Protein AF-0000000066982653 (afdb_homodimer)

Solvent-accessible surface area (backbone atoms only — not comparable to full-atom values): 9525 Å² total; per-residue (Å²): 107,73,65,71,74,50,52,71,68,54,53,50,52,52,51,52,50,49,50,54,61,54,65,74,36,52,72,70,52,46,35,54,48,44,49,64,48,48,73,67,56,51,48,49,51,49,50,50,36,17,36,51,20,24,44,53,41,49,51,51,52,52,50,52,49,48,49,57,62,65,62,48,69,87,59,81,74,60,69,78,75,75,82,121,106,74,64,71,74,52,53,71,68,54,52,50,52,51,50,52,50,50,50,54,62,53,64,74,35,51,72,70,52,47,35,54,47,45,48,66,47,48,72,68,57,50,48,50,52,49,50,50,37,18,36,52,20,23,44,53,41,48,51,51,52,52,50,51,49,46,50,57,62,65,62,46,68,88,63,77,76,60,69,78,74,74,83,120

InterPro domains:
  IPR008479 Protein of unknown function DUF760 [PF05542] (2-69)

Sequence (168 aa):
ELASSAGEDVVFAMNAFIKRLLAVSDPAQMKTTVSETSANQLANLMFWLMIVGYSMRNIEVRFDMERVLGAAPKIGELPPGENIELASSAGEDVVFAMNAFIKRLLAVSDPAQMKTTVSETSANQLANLMFWLMIVGYSMRNIEVRFDMERVLGAAPKIGELPPGENI

Foldseek 3Di:
DVCVVDDPVLVVVLVVVVCVVVVVADPVRVVVCVVPQDPVNVVVVVVVSVVVSVVSVVVVVVVVVCCVVVPPPPPPVPPPPPPD/DVCVVDDPVLVVVLVVVVCVVVVVADPVRVVVCVVVQDPVNVVVVVVVSVVVSVVSVVVVVVVVVCCVVVPPPPPPVPPPPPPD

Radius of gyration: 23.56 Å; Cα contacts (8 Å, |Δi|>4): 99; chains: 2; bounding box: 33×84×58 Å

pLDDT: mean 79.09, std 17.76, range [32.03, 97.5]

Secondary structure (DSSP, 8-state):
-GGGGS-HHHHHHHHHHHHHHHHSS-HHHHHHHHHH--HHHHHHHHHHHHHHHHHHHHHHHHHHHHHHHHHS------------/-GGGGS-HHHHHHHHHHHHHHHHSS-HHHHHHHHHH--HHHHHHHHHHHHHHHHHHHHHHHHHHHHHHHHSS------------

Organism: Oryza sativa subsp. japonica (NCBI:txid39947)

Structure (mmCIF, N/CA/C/O backbone):
data_AF-0000000066982653-model_v1
#
loop_
_entity.id
_entity.type
_entity.pdbx_description
1 polymer 'Os02g0833400 protein'
#
loop_
_atom_site.group_PDB
_atom_site.id
_atom_site.type_symbol
_atom_site.label_atom_id
_atom_site.label_alt_id
_atom_site.label_comp_id
_atom_site.label_asym_id
_atom_site.label_entity_id
_atom_site.label_seq_id
_atom_site.pdbx_PDB_ins_code
_atom_site.Cartn_x
_atom_site.Cartn_y
_atom_site.Cartn_z
_atom_site.occupancy
_atom_site.B_iso_or_equiv
_atom_site.auth_seq_id
_atom_site.auth_comp_id
_atom_site.auth_asym_id
_atom_site.auth_atom_id
_atom_site.pdbx_PDB_model_num
ATOM 1 N N . GLU A 1 1 ? -14.711 1.261 4.012 1 57.84 1 GLU A N 1
ATOM 2 C CA . GLU A 1 1 ? -13.852 0.409 3.193 1 57.84 1 GLU A CA 1
ATOM 3 C C . GLU A 1 1 ? -12.469 1.03 3.006 1 57.84 1 GLU A C 1
ATOM 5 O O . GLU A 1 1 ? -12.328 2.256 3.021 1 57.84 1 GLU A O 1
ATOM 10 N N . LEU A 1 2 ? -11.477 0.108 3.188 1 65.56 2 LEU A N 1
ATOM 11 C CA . LEU A 1 2 ? -10.109 0.608 3.176 1 65.56 2 LEU A CA 1
ATOM 12 C C . LEU A 1 2 ? -9.867 1.496 1.959 1 65.56 2 LEU A C 1
ATOM 14 O O . LEU A 1 2 ? -9.203 2.531 2.064 1 65.56 2 LEU A O 1
ATOM 18 N N . ALA A 1 3 ? -10.57 1.206 0.836 1 75.69 3 ALA A N 1
ATOM 19 C CA . ALA A 1 3 ? -10.383 1.934 -0.416 1 75.69 3 ALA A CA 1
ATOM 20 C C . ALA A 1 3 ? -11.094 3.283 -0.381 1 75.69 3 ALA A C 1
ATOM 22 O O . ALA A 1 3 ? -10.766 4.184 -1.158 1 75.69 3 ALA A O 1
ATOM 23 N N . SER A 1 4 ? -11.977 3.371 0.578 1 79.25 4 SER A N 1
ATOM 24 C CA . SER A 1 4 ? -12.75 4.605 0.637 1 79.25 4 SER A CA 1
ATOM 25 C C . SER A 1 4 ? -11.906 5.77 1.139 1 79.25 4 SER A C 1
ATOM 27 O O . SER A 1 4 ? -12.25 6.934 0.937 1 79.25 4 SER A O 1
ATOM 29 N N . SER A 1 5 ? -10.75 5.406 1.653 1 79.75 5 SER A N 1
ATOM 30 C CA . SER A 1 5 ? -9.914 6.465 2.219 1 79.75 5 SER A CA 1
ATOM 31 C C . SER A 1 5 ? -8.984 7.062 1.166 1 79.75 5 SER A C 1
ATOM 33 O O . SER A 1 5 ? -8.445 8.148 1.357 1 79.75 5 SER A O 1
ATOM 35 N N . ALA A 1 6 ? -8.914 6.383 0.039 1 88.94 6 ALA A N 1
ATOM 36 C CA . ALA A 1 6 ? -8.039 6.867 -1.026 1 88.94 6 ALA A CA 1
ATOM 37 C C . ALA A 1 6 ? -8.82 7.699 -2.039 1 88.94 6 ALA A C 1
ATOM 39 O O . ALA A 1 6 ? -9.906 7.312 -2.465 1 88.94 6 ALA A O 1
ATOM 40 N N . GLY A 1 7 ? -8.352 8.898 -2.297 1 89.38 7 GLY A N 1
ATOM 41 C CA . GLY A 1 7 ? -8.992 9.742 -3.293 1 89.38 7 GLY A CA 1
ATOM 42 C C . GLY A 1 7 ? -8.992 9.141 -4.684 1 89.38 7 GLY A C 1
ATOM 43 O O . GLY A 1 7 ? -8.273 8.172 -4.941 1 89.38 7 GLY A O 1
ATOM 44 N N . GLU A 1 8 ? -9.758 9.711 -5.59 1 91.25 8 GLU A N 1
ATOM 45 C CA . GLU A 1 8 ? -9.906 9.211 -6.953 1 91.25 8 GLU A CA 1
ATOM 46 C C . GLU A 1 8 ? -8.578 9.211 -7.695 1 91.25 8 GLU A C 1
ATOM 48 O O . GLU A 1 8 ? -8.281 8.273 -8.445 1 91.25 8 GLU A O 1
ATOM 53 N N . ASP A 1 9 ? -7.82 10.18 -7.484 1 93.19 9 ASP A N 1
ATOM 54 C CA . ASP A 1 9 ? -6.535 10.281 -8.164 1 93.19 9 ASP A CA 1
ATOM 55 C C . ASP A 1 9 ? -5.586 9.172 -7.719 1 93.19 9 ASP A C 1
ATOM 57 O O . ASP A 1 9 ? -4.863 8.602 -8.539 1 93.19 9 ASP A O 1
ATOM 61 N N . VAL A 1 10 ? -5.594 8.898 -6.461 1 95.5 10 VAL A N 1
ATOM 62 C CA . VAL A 1 10 ? -4.711 7.875 -5.914 1 95.5 10 VAL A CA 1
ATOM 63 C C . VAL A 1 10 ? -5.137 6.5 -6.422 1 95.5 10 VAL A C 1
ATOM 65 O O . VAL A 1 10 ? -4.297 5.691 -6.824 1 95.5 10 VAL A O 1
ATOM 68 N N . VAL A 1 11 ? -6.453 6.203 -6.477 1 95.62 11 VAL A N 1
ATOM 69 C CA . VAL A 1 11 ? -6.984 4.938 -6.973 1 95.62 11 VAL A CA 1
ATOM 70 C C . VAL A 1 11 ? -6.594 4.754 -8.438 1 95.62 11 VAL A C 1
ATOM 72 O O . VAL A 1 11 ? -6.191 3.662 -8.852 1 95.62 11 VAL A O 1
ATOM 75 N N . PHE A 1 12 ? -6.688 5.73 -9.203 1 95.38 12 PHE A N 1
ATOM 76 C CA . PHE A 1 12 ? -6.273 5.695 -10.602 1 95.38 12 PHE A CA 1
ATOM 77 C C . PHE A 1 12 ? -4.789 5.359 -10.719 1 95.38 12 PHE A C 1
ATOM 79 O O . PHE A 1 12 ? -4.398 4.531 -11.539 1 95.38 12 PHE A O 1
ATOM 86 N N . ALA A 1 13 ? -3.975 6.082 -9.914 1 96.44 13 ALA A N 1
ATOM 87 C CA . ALA A 1 13 ? -2.531 5.859 -9.938 1 96.44 13 ALA A CA 1
ATOM 88 C C . ALA A 1 13 ? -2.195 4.418 -9.562 1 96.44 13 ALA A C 1
ATOM 90 O O . ALA 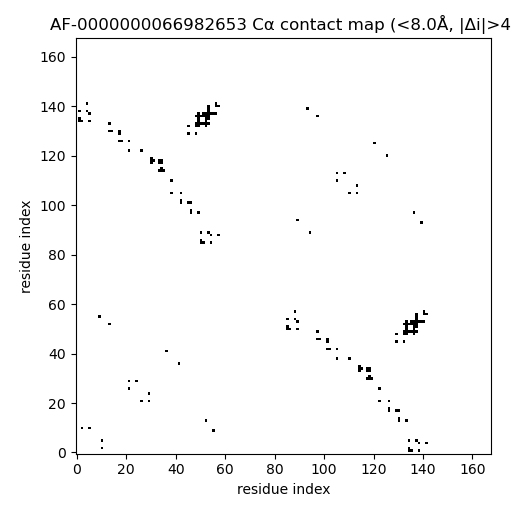A 1 13 ? -1.312 3.805 -10.172 1 96.44 13 ALA A O 1
ATOM 91 N N . MET A 1 14 ? -2.906 3.889 -8.578 1 97.44 14 MET A N 1
ATOM 92 C CA . MET A 1 14 ? -2.686 2.506 -8.164 1 97.44 14 MET A CA 1
ATOM 93 C C . MET A 1 14 ? -3.039 1.538 -9.289 1 97.44 14 MET A C 1
ATOM 95 O O . MET A 1 14 ? -2.271 0.624 -9.594 1 97.44 14 MET A O 1
ATOM 99 N N . ASN A 1 15 ? -4.137 1.796 -9.945 1 96.38 15 ASN A N 1
ATOM 100 C CA . ASN A 1 15 ? -4.574 0.936 -11.039 1 96.38 15 ASN A CA 1
ATOM 101 C C . ASN A 1 15 ? -3.637 1.03 -12.234 1 96.38 15 ASN A C 1
ATOM 103 O O . ASN A 1 15 ? -3.342 0.021 -12.883 1 96.38 15 ASN A O 1
ATOM 107 N N . ALA A 1 16 ? -3.203 2.191 -12.547 1 96.5 16 ALA A N 1
ATOM 108 C CA . ALA A 1 16 ? -2.246 2.377 -13.633 1 96.5 16 ALA A CA 1
ATOM 109 C C . ALA A 1 16 ? -0.94 1.642 -13.344 1 96.5 16 ALA A C 1
ATOM 111 O O . ALA A 1 16 ? -0.367 1.01 -14.234 1 96.5 16 ALA A O 1
ATOM 112 N N . PHE A 1 17 ? -0.489 1.721 -12.141 1 95.06 17 PHE A N 1
ATOM 113 C CA . PHE A 1 17 ? 0.725 1.025 -11.734 1 95.06 17 PHE A CA 1
ATOM 114 C C . PHE A 1 17 ? 0.565 -0.482 -11.891 1 95.06 17 PHE A C 1
ATOM 116 O O . PHE A 1 17 ? 1.444 -1.149 -12.438 1 95.06 17 PHE A O 1
ATOM 123 N N . ILE A 1 18 ? -0.517 -1.059 -11.406 1 94.44 18 ILE A N 1
ATOM 124 C CA . ILE A 1 18 ? -0.792 -2.49 -11.461 1 94.44 18 ILE A CA 1
ATOM 125 C C . ILE A 1 18 ? -0.851 -2.947 -12.922 1 94.44 18 ILE A C 1
ATOM 127 O O . ILE A 1 18 ? -0.286 -3.984 -13.273 1 94.44 18 ILE A O 1
ATOM 131 N N . LYS A 1 19 ? -1.514 -2.158 -13.734 1 92.81 19 LYS A N 1
ATOM 132 C CA . LYS A 1 19 ? -1.618 -2.473 -15.156 1 92.81 19 LYS A CA 1
ATOM 133 C C . LYS A 1 19 ? -0.24 -2.533 -15.812 1 92.81 19 LYS A C 1
ATOM 135 O O . LYS A 1 19 ? 0.038 -3.436 -16.609 1 92.81 19 LYS A O 1
ATOM 140 N N . ARG A 1 20 ? 0.586 -1.568 -15.523 1 92.25 20 ARG A N 1
ATOM 141 C CA . ARG A 1 20 ? 1.94 -1.542 -16.062 1 92.25 20 ARG A CA 1
ATOM 142 C C . ARG A 1 20 ? 2.744 -2.748 -15.586 1 92.25 20 ARG A C 1
ATOM 144 O O . ARG A 1 20 ? 3.477 -3.359 -16.375 1 92.25 20 ARG A O 1
ATOM 151 N N . LEU A 1 21 ? 2.656 -3.076 -14.281 1 88.88 21 LEU A N 1
ATOM 152 C CA . LEU A 1 21 ? 3.377 -4.215 -13.727 1 88.88 21 LEU A CA 1
ATOM 153 C C . LEU A 1 21 ? 2.951 -5.512 -14.398 1 88.88 21 LEU A C 1
ATOM 155 O O . LEU A 1 21 ? 3.793 -6.359 -14.711 1 88.88 21 LEU A O 1
ATOM 159 N N . LEU A 1 22 ? 1.679 -5.73 -14.688 1 86.88 22 LEU A N 1
ATOM 160 C CA . LEU A 1 22 ? 1.147 -6.965 -15.258 1 86.88 22 LEU A CA 1
ATOM 161 C C . LEU A 1 22 ? 1.362 -7.008 -16.766 1 86.88 22 LEU A C 1
ATOM 163 O O . LEU A 1 22 ? 1.419 -8.086 -17.359 1 86.88 22 LEU A O 1
ATOM 167 N N . ALA A 1 23 ? 1.383 -5.863 -17.422 1 84.44 23 ALA A N 1
ATOM 168 C CA . ALA A 1 23 ? 1.597 -5.777 -18.859 1 84.44 23 ALA A CA 1
ATOM 169 C C . ALA A 1 23 ? 3.004 -6.238 -19.234 1 84.44 23 ALA A C 1
ATOM 171 O O . ALA A 1 23 ? 3.219 -6.773 -20.328 1 84.44 23 ALA A O 1
ATOM 172 N N . VAL A 1 24 ? 3.943 -6 -18.453 1 81.25 24 VAL A N 1
ATOM 173 C CA . VAL A 1 24 ? 5.324 -6.359 -18.75 1 81.25 24 VAL A CA 1
ATOM 174 C C . VAL A 1 24 ? 5.504 -7.867 -18.625 1 81.25 24 VAL A C 1
ATOM 176 O O . VAL A 1 24 ? 6.41 -8.445 -19.234 1 81.25 24 VAL A O 1
ATOM 179 N N . SER A 1 25 ? 4.547 -8.406 -18.016 1 73.69 25 SER A N 1
ATOM 180 C CA . SER A 1 25 ? 4.715 -9.844 -17.812 1 73.69 25 SER A CA 1
ATOM 181 C C . SER A 1 25 ? 3.912 -10.641 -18.844 1 73.69 25 SER A C 1
ATOM 183 O O . SER A 1 25 ? 2.814 -10.234 -19.219 1 73.69 25 SER A O 1
ATOM 185 N N . ASP A 1 26 ? 4.512 -11.383 -19.719 1 69.56 26 ASP A N 1
ATOM 186 C CA . ASP A 1 26 ? 3.748 -12.336 -20.516 1 69.56 26 ASP A CA 1
ATOM 187 C C . ASP A 1 26 ? 2.848 -13.195 -19.625 1 69.56 26 ASP A C 1
ATOM 189 O O . ASP A 1 26 ? 3.289 -13.711 -18.594 1 69.56 26 ASP A O 1
ATOM 193 N N . PRO A 1 27 ? 1.422 -13.086 -19.875 1 65.25 27 PRO A N 1
ATOM 194 C CA . PRO A 1 27 ? 0.516 -13.883 -19.031 1 65.25 27 PRO A CA 1
ATOM 195 C C . PRO A 1 27 ? 1.062 -15.273 -18.734 1 65.25 27 PRO A C 1
ATOM 197 O O . PRO A 1 27 ? 0.895 -15.781 -17.625 1 65.25 27 PRO A O 1
ATOM 200 N N . ALA A 1 28 ? 1.626 -15.906 -19.75 1 67.38 28 ALA A N 1
ATOM 201 C CA . ALA A 1 28 ? 2.182 -17.25 -19.562 1 67.38 28 ALA A CA 1
ATOM 202 C C . ALA A 1 28 ? 3.357 -17.219 -18.594 1 67.38 28 ALA A C 1
ATOM 204 O O . ALA A 1 28 ? 3.508 -18.125 -17.766 1 67.38 28 ALA A O 1
ATOM 205 N N . GLN A 1 29 ? 4.086 -16.219 -18.672 1 72.56 29 GLN A N 1
ATOM 206 C CA . GLN A 1 29 ? 5.262 -16.094 -17.812 1 72.56 29 GLN A CA 1
ATOM 207 C C . GLN A 1 29 ? 4.863 -15.766 -16.391 1 72.56 29 GLN A C 1
ATOM 209 O O . GLN A 1 29 ? 5.477 -16.25 -15.438 1 72.56 29 GLN A O 1
ATOM 214 N N . MET A 1 30 ? 3.807 -14.992 -16.281 1 73.06 30 MET A N 1
ATOM 215 C CA . MET A 1 30 ? 3.35 -14.609 -14.945 1 73.06 30 MET A CA 1
ATOM 216 C C . MET A 1 30 ? 2.838 -15.82 -14.18 1 73.06 30 MET A C 1
ATOM 218 O O . MET A 1 30 ? 3.139 -15.984 -12.992 1 73.06 30 MET A O 1
ATOM 222 N N . LYS A 1 31 ? 2.234 -16.672 -14.891 1 69.94 31 LYS A N 1
ATOM 223 C CA . LYS A 1 31 ? 1.706 -17.891 -14.281 1 69.94 31 LYS A CA 1
ATOM 224 C C . LYS A 1 31 ? 2.834 -18.828 -13.844 1 69.94 31 LYS A C 1
ATOM 226 O O . LYS A 1 31 ? 2.787 -19.391 -12.758 1 69.94 31 LYS A O 1
ATOM 231 N N . THR A 1 32 ? 3.775 -19.031 -14.711 1 74.31 32 THR A N 1
ATOM 232 C CA . THR A 1 32 ? 4.918 -19.875 -14.383 1 74.31 32 THR A CA 1
ATOM 233 C C . THR A 1 32 ? 5.719 -19.281 -13.227 1 74.31 32 THR A C 1
ATOM 235 O O . THR A 1 32 ? 6.133 -20 -12.312 1 74.31 32 THR A O 1
ATOM 238 N N . THR A 1 33 ? 5.859 -18.016 -13.242 1 72.81 33 THR A N 1
ATOM 239 C CA . THR A 1 33 ? 6.637 -17.328 -12.219 1 72.81 33 THR A CA 1
ATOM 240 C C . THR A 1 33 ? 5.941 -17.422 -10.867 1 72.81 33 THR A C 1
ATOM 242 O O . THR A 1 33 ? 6.578 -17.719 -9.852 1 72.81 33 THR A O 1
ATOM 245 N N . VAL A 1 34 ? 4.688 -17.281 -10.922 1 70.81 34 VAL A N 1
ATOM 246 C CA . VAL A 1 34 ? 3.938 -17.297 -9.664 1 70.81 34 VAL A CA 1
ATOM 247 C C . VAL A 1 34 ? 3.941 -18.703 -9.07 1 70.81 34 VAL A C 1
ATOM 249 O O . VAL A 1 34 ? 4.031 -18.859 -7.852 1 70.81 34 VAL A O 1
ATOM 252 N N . SER A 1 35 ? 3.881 -19.703 -9.969 1 74.12 35 SER A N 1
ATOM 253 C CA . SER A 1 35 ? 3.898 -21.078 -9.508 1 74.12 35 SER A CA 1
ATOM 254 C C . SER A 1 35 ? 5.258 -21.453 -8.922 1 74.12 35 SER A C 1
ATOM 256 O O . SER A 1 35 ? 5.355 -22.359 -8.086 1 74.12 35 SER A O 1
ATOM 258 N N . GLU A 1 36 ? 6.172 -20.766 -9.406 1 77.56 36 GLU A N 1
ATOM 259 C CA . GLU A 1 36 ? 7.527 -21.094 -8.969 1 77.56 36 GLU A CA 1
ATOM 260 C C . GLU A 1 36 ? 7.984 -20.172 -7.844 1 77.56 36 GLU A C 1
ATOM 262 O O . GLU A 1 36 ? 9.031 -20.391 -7.234 1 77.56 36 GLU A O 1
ATOM 267 N N . THR A 1 37 ? 7.184 -19.266 -7.582 1 80.06 37 THR A N 1
ATOM 268 C CA . THR A 1 37 ? 7.555 -18.266 -6.578 1 80.06 37 THR A CA 1
ATOM 269 C C . THR A 1 37 ? 7.441 -18.844 -5.172 1 80.06 37 THR A C 1
ATOM 271 O O . THR A 1 37 ? 6.422 -19.453 -4.824 1 80.06 37 THR A O 1
ATOM 274 N N . SER A 1 38 ? 8.523 -18.844 -4.477 1 82.56 38 SER A N 1
ATOM 275 C CA . SER A 1 38 ? 8.539 -19.328 -3.098 1 82.56 38 SER A CA 1
ATOM 276 C C . SER A 1 38 ? 7.773 -18.375 -2.174 1 82.56 38 SER A C 1
ATOM 278 O O . SER A 1 38 ? 7.422 -17.266 -2.564 1 82.56 38 SER A O 1
ATOM 280 N N . ALA A 1 39 ? 7.523 -18.844 -0.979 1 81.56 39 ALA A N 1
ATOM 281 C CA . ALA A 1 39 ? 6.816 -18.047 0.032 1 81.56 39 ALA A CA 1
ATOM 282 C C . ALA A 1 39 ? 7.566 -16.766 0.352 1 81.56 39 ALA A C 1
ATOM 284 O O . ALA A 1 39 ? 6.957 -15.703 0.514 1 81.56 39 ALA A O 1
ATOM 285 N N . ASN A 1 40 ? 8.867 -16.828 0.324 1 87.38 40 ASN A N 1
ATOM 286 C CA . ASN A 1 40 ? 9.688 -15.648 0.636 1 87.38 40 ASN A CA 1
ATOM 287 C C . ASN A 1 40 ? 9.617 -14.609 -0.475 1 87.38 40 ASN A C 1
ATOM 289 O O . ASN A 1 40 ? 9.602 -13.406 -0.204 1 87.38 40 ASN A O 1
ATOM 293 N N . GLN A 1 41 ? 9.578 -15.086 -1.65 1 86.62 41 GLN A N 1
ATOM 294 C CA . GLN A 1 41 ? 9.477 -14.188 -2.793 1 86.62 41 GLN A CA 1
ATOM 295 C C . GLN A 1 41 ? 8.102 -13.516 -2.84 1 86.62 41 GLN A C 1
ATOM 297 O O . GLN A 1 41 ? 8 -12.328 -3.156 1 86.62 41 GLN A O 1
ATOM 302 N N . LEU A 1 42 ? 7.117 -14.289 -2.506 1 86.44 42 LEU A N 1
ATOM 303 C CA . LEU A 1 42 ? 5.762 -13.75 -2.475 1 86.44 42 LEU A CA 1
ATOM 304 C C . LEU A 1 42 ? 5.617 -12.703 -1.376 1 86.44 42 LEU A C 1
ATOM 306 O O . LEU A 1 42 ? 5 -11.656 -1.588 1 86.44 42 LEU A O 1
ATOM 310 N N . ALA A 1 43 ? 6.227 -12.977 -0.289 1 90.38 43 ALA A N 1
ATOM 311 C CA . ALA A 1 43 ? 6.223 -12.031 0.821 1 90.38 43 ALA A CA 1
ATOM 312 C C . ALA A 1 43 ? 6.891 -10.719 0.421 1 90.38 43 ALA A C 1
ATOM 314 O O . ALA A 1 43 ? 6.391 -9.641 0.746 1 90.38 43 ALA A O 1
ATOM 315 N N . ASN A 1 44 ? 7.91 -10.789 -0.256 1 92.81 44 ASN A N 1
ATOM 316 C CA . ASN A 1 44 ? 8.641 -9.609 -0.705 1 92.81 44 ASN A CA 1
ATOM 317 C C . ASN A 1 44 ? 7.812 -8.773 -1.681 1 92.81 44 ASN A C 1
ATOM 319 O O . ASN A 1 44 ? 7.84 -7.547 -1.635 1 92.81 44 ASN A O 1
ATOM 323 N N . LEU A 1 45 ? 7.148 -9.469 -2.58 1 90 45 LEU A N 1
ATOM 324 C CA . LEU A 1 45 ? 6.285 -8.773 -3.533 1 90 45 LEU A CA 1
ATOM 325 C C . LEU A 1 45 ? 5.168 -8.023 -2.811 1 90 45 LEU A C 1
ATOM 327 O O . LEU A 1 45 ? 4.895 -6.863 -3.119 1 90 45 LEU A O 1
ATOM 331 N N . MET A 1 46 ? 4.59 -8.727 -1.893 1 93.81 46 MET A N 1
ATOM 332 C CA . MET A 1 46 ? 3.508 -8.117 -1.124 1 93.81 46 MET A CA 1
ATOM 333 C C . MET A 1 46 ? 4.008 -6.906 -0.347 1 93.81 46 MET A C 1
ATOM 335 O O . MET A 1 46 ? 3.346 -5.867 -0.313 1 93.81 46 MET A O 1
ATOM 339 N N . PHE A 1 47 ? 5.18 -7.055 0.242 1 95.81 47 PHE A N 1
ATOM 340 C CA . PHE A 1 47 ? 5.789 -5.949 0.971 1 95.81 47 PHE A CA 1
ATOM 341 C C . PHE A 1 47 ? 5.992 -4.746 0.058 1 95.81 47 PHE A C 1
ATOM 343 O O . PHE A 1 47 ? 5.668 -3.615 0.43 1 95.81 47 PHE A O 1
ATOM 350 N N . TRP A 1 48 ? 6.465 -4.973 -1.117 1 94.5 48 TRP A N 1
ATOM 351 C CA . TRP A 1 48 ? 6.734 -3.914 -2.086 1 94.5 48 TRP A CA 1
ATOM 352 C C . TRP A 1 48 ? 5.449 -3.201 -2.488 1 94.5 48 TRP A C 1
ATOM 354 O O . TRP A 1 48 ? 5.422 -1.973 -2.598 1 94.5 48 TRP A O 1
ATOM 364 N N . LEU A 1 49 ? 4.445 -3.986 -2.713 1 96.38 49 LEU A N 1
ATOM 365 C CA . LEU A 1 49 ? 3.174 -3.387 -3.104 1 96.38 49 LEU A CA 1
ATOM 366 C C . LEU A 1 49 ? 2.621 -2.51 -1.985 1 96.38 49 LEU A C 1
ATOM 368 O O . LEU A 1 49 ? 2.137 -1.403 -2.24 1 96.38 49 LEU A O 1
ATOM 372 N N . MET A 1 50 ? 2.734 -3.025 -0.718 1 97.25 50 MET A N 1
ATOM 373 C CA . MET A 1 50 ? 2.285 -2.232 0.422 1 97.25 50 MET A CA 1
ATOM 374 C C . MET A 1 50 ? 3.104 -0.952 0.549 1 97.25 50 MET A C 1
ATOM 376 O O . MET A 1 50 ? 2.557 0.114 0.838 1 97.25 50 MET A O 1
ATOM 380 N N . ILE A 1 51 ? 4.367 -0.972 0.28 1 97.5 51 ILE A N 1
ATOM 381 C CA . ILE A 1 51 ? 5.258 0.181 0.379 1 97.5 51 ILE A CA 1
ATOM 382 C C . ILE A 1 51 ? 4.891 1.208 -0.69 1 97.5 51 ILE A C 1
ATOM 384 O O . ILE A 1 51 ? 4.941 2.414 -0.443 1 97.5 51 ILE A O 1
ATOM 388 N N . VAL A 1 52 ? 4.504 0.774 -1.835 1 96.75 52 VAL A N 1
ATOM 389 C CA . VAL A 1 52 ? 4.102 1.679 -2.906 1 96.75 52 VAL A CA 1
ATOM 390 C C . VAL A 1 52 ? 2.846 2.443 -2.49 1 96.75 52 VAL A C 1
ATOM 392 O O . VAL A 1 52 ? 2.773 3.664 -2.648 1 96.75 52 VAL A O 1
ATOM 395 N N . GLY A 1 53 ? 1.847 1.672 -1.934 1 97.25 53 GLY A N 1
ATOM 396 C CA . GLY A 1 53 ? 0.664 2.346 -1.42 1 97.25 53 GLY A CA 1
ATOM 397 C C . GLY A 1 53 ? 0.98 3.369 -0.346 1 97.25 53 GLY A C 1
ATOM 398 O O . GLY A 1 53 ? 0.485 4.496 -0.393 1 97.25 53 GLY A O 1
ATOM 399 N N . TYR A 1 54 ? 1.856 2.99 0.527 1 97 54 TYR A N 1
ATOM 400 C CA . TYR A 1 54 ? 2.303 3.863 1.606 1 97 54 TYR A CA 1
ATOM 401 C C . TYR A 1 54 ? 2.938 5.133 1.054 1 97 54 TYR A C 1
ATOM 403 O O . TYR A 1 54 ? 2.656 6.234 1.534 1 97 54 TYR A O 1
ATOM 411 N N . SER A 1 55 ? 3.742 5.012 0.065 1 95.56 55 SER A N 1
ATOM 412 C CA . SER A 1 55 ? 4.453 6.125 -0.551 1 95.56 55 SER A CA 1
ATOM 413 C C . SER A 1 55 ? 3.488 7.07 -1.263 1 95.56 55 SER A C 1
ATOM 415 O O . SER A 1 55 ? 3.73 8.281 -1.328 1 95.56 55 SER A O 1
ATOM 417 N N . MET A 1 56 ? 2.467 6.512 -1.828 1 95.25 56 MET A N 1
ATOM 418 C CA . MET A 1 56 ? 1.478 7.344 -2.508 1 95.25 56 MET A CA 1
ATOM 419 C C . MET A 1 56 ? 0.783 8.281 -1.522 1 95.25 56 MET A C 1
ATOM 421 O O . MET A 1 56 ? 0.561 9.453 -1.825 1 95.25 56 MET A O 1
ATOM 425 N N . ARG A 1 57 ? 0.488 7.699 -0.349 1 94.44 57 ARG A N 1
ATOM 426 C CA . ARG A 1 57 ? -0.1 8.555 0.68 1 94.44 57 ARG A CA 1
ATOM 427 C C . ARG A 1 57 ? 0.9 9.594 1.162 1 94.44 57 ARG A C 1
ATOM 429 O O . ARG A 1 57 ? 0.528 10.734 1.44 1 94.44 57 ARG A O 1
ATOM 436 N N . ASN A 1 58 ? 2.166 9.148 1.258 1 92.88 58 ASN A N 1
ATOM 437 C CA . ASN A 1 58 ? 3.234 10.055 1.669 1 92.88 58 ASN A CA 1
ATOM 438 C C . ASN A 1 58 ? 3.4 11.211 0.686 1 92.88 58 ASN A C 1
ATOM 440 O O . ASN A 1 58 ? 3.619 12.352 1.094 1 92.88 58 ASN A O 1
ATOM 444 N N . ILE A 1 59 ? 3.33 10.938 -0.563 1 92.88 59 ILE A N 1
ATOM 445 C CA . ILE A 1 59 ? 3.43 11.945 -1.606 1 92.88 59 ILE A CA 1
ATOM 446 C C . ILE A 1 59 ? 2.277 12.945 -1.471 1 92.88 59 ILE A C 1
ATOM 448 O O . ILE A 1 59 ? 2.479 14.156 -1.573 1 92.88 59 ILE A O 1
ATOM 452 N N . GLU A 1 60 ? 1.054 12.445 -1.187 1 91.62 60 GLU A N 1
ATOM 453 C CA . GLU A 1 60 ? -0.098 13.312 -0.973 1 91.62 60 GLU A CA 1
ATOM 454 C C . GLU A 1 60 ? 0.13 14.25 0.21 1 91.62 60 GLU A C 1
ATOM 456 O O . GLU A 1 60 ? -0.168 15.445 0.13 1 91.62 60 GLU A O 1
ATOM 461 N N . VAL A 1 61 ? 0.64 13.734 1.273 1 89.88 61 VAL A N 1
ATOM 462 C CA . VAL A 1 61 ? 0.897 14.492 2.492 1 89.88 61 VAL A CA 1
ATOM 463 C C . VAL A 1 61 ? 1.929 15.586 2.215 1 89.88 61 VAL A C 1
ATOM 465 O O . VAL A 1 61 ? 1.772 16.719 2.66 1 89.88 61 VAL A O 1
ATOM 468 N N . ARG A 1 62 ? 2.939 15.133 1.442 1 89.88 62 ARG A N 1
ATOM 469 C CA . ARG A 1 62 ? 3.98 16.094 1.103 1 89.88 62 ARG A CA 1
ATOM 470 C C . ARG A 1 62 ? 3.428 17.219 0.223 1 89.88 62 ARG A C 1
ATOM 472 O O . ARG A 1 62 ? 3.783 18.391 0.396 1 89.88 62 ARG A O 1
ATOM 479 N N . PHE A 1 63 ? 2.594 16.922 -0.679 1 87.44 63 PHE A N 1
ATOM 480 C CA . PHE A 1 63 ? 1.974 17.922 -1.543 1 87.44 63 PHE A CA 1
ATOM 481 C C . PHE A 1 63 ? 1.079 18.859 -0.736 1 87.44 63 PHE A C 1
ATOM 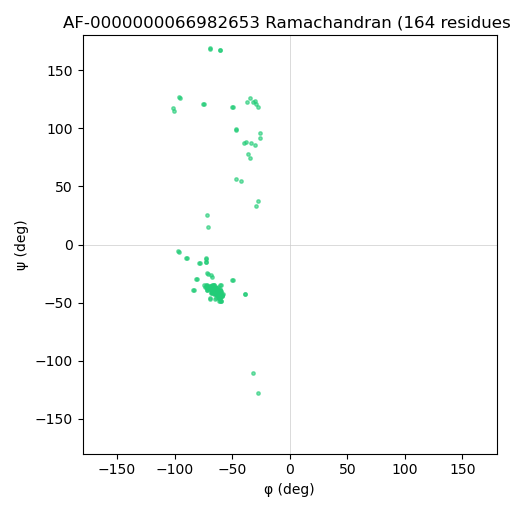483 O O . PHE A 1 63 ? 1.047 20.062 -0.987 1 87.44 63 PHE A O 1
ATOM 490 N N . ASP A 1 64 ? 0.324 18.328 0.179 1 85 64 ASP A N 1
ATOM 491 C CA . ASP A 1 64 ? -0.528 19.141 1.041 1 85 64 ASP A CA 1
ATOM 492 C C . ASP A 1 64 ? 0.304 20.109 1.883 1 85 64 ASP A C 1
ATOM 494 O O . ASP A 1 64 ? -0.069 21.266 2.057 1 85 64 ASP A O 1
ATOM 498 N N . MET A 1 65 ? 1.373 19.625 2.344 1 85.31 65 MET A N 1
ATOM 499 C CA . MET A 1 65 ? 2.266 20.469 3.127 1 85.31 65 MET A CA 1
ATOM 500 C C . MET A 1 65 ? 2.83 21.594 2.273 1 85.31 65 MET A C 1
ATOM 502 O O . MET A 1 65 ? 2.904 22.75 2.723 1 85.31 65 MET A O 1
ATOM 506 N N . GLU A 1 66 ? 3.123 21.328 1.072 1 83.56 66 GLU A N 1
ATOM 507 C CA . GLU A 1 66 ? 3.646 22.328 0.15 1 83.56 66 GLU A CA 1
ATOM 508 C C . GLU A 1 66 ? 2.588 23.375 -0.189 1 83.56 66 GLU A C 1
ATOM 510 O O . GLU A 1 66 ? 2.893 24.562 -0.287 1 83.56 66 GLU A O 1
ATOM 515 N N . ARG A 1 67 ? 1.454 22.984 -0.278 1 83.69 67 ARG A N 1
ATOM 516 C CA . ARG A 1 67 ? 0.356 23.906 -0.586 1 83.69 67 ARG A CA 1
ATOM 517 C C . ARG A 1 67 ? 0.053 24.812 0.598 1 83.69 67 ARG A C 1
ATOM 519 O O . ARG A 1 67 ? -0.181 26.016 0.423 1 83.69 67 ARG A O 1
ATOM 526 N N . VAL A 1 68 ? 0.092 24.312 1.802 1 78 68 VAL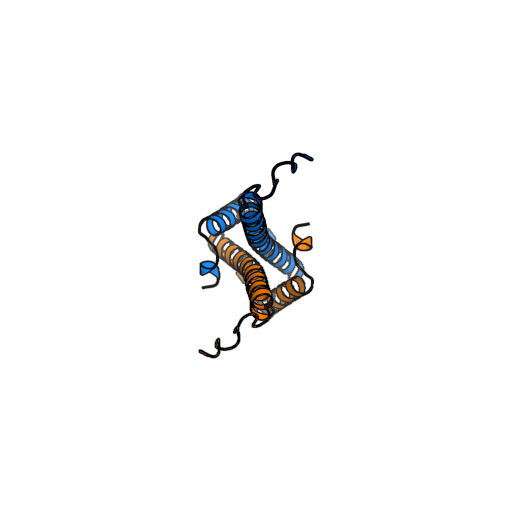 A N 1
ATOM 527 C CA . VAL A 1 68 ? -0.181 25.078 3.02 1 78 68 VAL A CA 1
ATOM 528 C C . VAL A 1 68 ? 0.979 26.031 3.309 1 78 68 VAL A C 1
ATOM 530 O O . VAL A 1 68 ? 0.764 27.188 3.654 1 78 68 VAL A O 1
ATOM 533 N N . LEU A 1 69 ? 2.084 25.547 3.029 1 77.62 69 LEU A N 1
ATOM 534 C CA . LEU A 1 69 ? 3.26 26.359 3.281 1 77.62 69 LEU A CA 1
ATOM 535 C C . LEU A 1 69 ? 3.508 27.328 2.127 1 77.62 69 LEU A C 1
ATOM 537 O O . LEU A 1 69 ? 4.039 28.422 2.326 1 77.62 69 LEU A O 1
ATOM 541 N N . GLY A 1 70 ? 3.301 26.906 0.995 1 67.75 70 GLY A N 1
ATOM 542 C CA . GLY A 1 70 ? 3.422 27.797 -0.145 1 67.75 70 GLY A CA 1
ATOM 543 C C . GLY A 1 70 ? 2.301 28.812 -0.229 1 67.75 70 GLY A C 1
ATOM 544 O O . GLY A 1 70 ? 2.498 29.922 -0.722 1 67.75 70 GLY A O 1
ATOM 545 N N . ALA A 1 71 ? 0.99 28.562 0.14 1 60.38 71 ALA A N 1
ATOM 546 C CA . ALA A 1 71 ? -0.128 29.5 0.197 1 60.38 71 ALA A CA 1
ATOM 547 C C . ALA A 1 71 ? 0.025 30.453 1.37 1 60.38 71 ALA A C 1
ATOM 549 O O . ALA A 1 71 ? -0.761 31.391 1.518 1 60.38 71 ALA A O 1
ATOM 550 N N . ALA A 1 72 ? 0.678 30.219 2.4 1 54.16 72 ALA A N 1
ATOM 551 C CA . ALA A 1 72 ? 0.905 31.25 3.404 1 54.16 72 ALA A CA 1
ATOM 552 C C . ALA A 1 72 ? 1.36 32.562 2.752 1 54.16 72 ALA A C 1
ATOM 554 O O . ALA A 1 72 ? 2.311 32.562 1.965 1 54.16 72 ALA A O 1
ATOM 555 N N . PRO A 1 73 ? 0.545 33.469 2.57 1 50.25 73 PRO A N 1
ATOM 556 C CA . PRO A 1 73 ? 1.012 34.781 2.084 1 50.25 73 PRO A CA 1
ATOM 557 C C . PRO A 1 73 ? 2.414 35.125 2.58 1 50.25 73 PRO A C 1
ATOM 559 O O . PRO A 1 73 ? 2.82 34.688 3.656 1 50.25 73 PRO A O 1
ATOM 562 N N . LYS A 1 74 ? 3.436 35.406 1.754 1 48.81 74 LYS A N 1
ATOM 563 C CA . LYS A 1 74 ? 4.547 36.25 2.189 1 48.81 74 LYS A CA 1
ATOM 564 C C . LYS A 1 74 ? 4.09 37.25 3.238 1 48.81 74 LYS A C 1
ATOM 566 O O . LYS A 1 74 ? 3.674 38.375 2.896 1 48.81 74 LYS A O 1
ATOM 571 N N . ILE A 1 75 ? 3.275 37.125 4.051 1 42.66 75 ILE A N 1
ATOM 572 C CA . ILE A 1 75 ? 2.922 38.188 5.008 1 42.66 75 ILE A CA 1
ATOM 573 C C . ILE A 1 75 ? 4.152 39.031 5.32 1 42.66 75 ILE A C 1
ATOM 575 O O . ILE A 1 75 ? 4.098 40.25 5.234 1 42.66 75 ILE A O 1
ATOM 579 N N . GLY A 1 76 ? 4.859 39 6.715 1 40.72 76 GLY A N 1
ATOM 580 C CA . GLY A 1 76 ? 5.5 40.094 7.41 1 40.72 76 GLY A CA 1
ATOM 581 C C . GLY A 1 76 ? 6.812 40.531 6.777 1 40.72 76 GLY A C 1
ATOM 582 O O . GLY A 1 76 ? 7.883 40.094 7.203 1 40.72 76 GLY A O 1
ATOM 583 N N . GLU A 1 77 ? 7.105 40.125 5.523 1 46.19 77 GLU A N 1
ATOM 584 C CA . GLU A 1 77 ? 8.109 41.125 5.184 1 46.19 77 GLU A CA 1
ATOM 585 C C . GLU A 1 77 ? 7.641 42.531 5.57 1 46.19 77 GLU A C 1
ATOM 587 O O . GLU A 1 77 ? 6.723 43.094 4.957 1 46.19 77 GLU A O 1
ATOM 592 N N . LEU A 1 78 ? 7.27 42.781 6.918 1 47.25 78 LEU A N 1
ATOM 593 C CA . LEU A 1 78 ? 7.121 44.156 7.398 1 47.25 78 LEU A CA 1
ATOM 594 C C . LEU A 1 78 ? 8.039 45.094 6.633 1 47.25 78 LEU A C 1
ATOM 596 O O . LEU A 1 78 ? 9.133 44.688 6.219 1 47.25 78 LEU A O 1
ATOM 600 N N . PRO A 1 79 ? 7.578 46.062 5.984 1 49.72 79 PRO A N 1
ATOM 601 C CA . PRO A 1 79 ? 8.414 47.062 5.305 1 49.72 79 PRO A CA 1
ATOM 602 C C . PRO A 1 79 ? 9.68 47.406 6.09 1 49.72 79 PRO A C 1
ATOM 604 O O . PRO A 1 79 ? 9.703 47.25 7.316 1 49.72 79 PRO A O 1
ATOM 607 N N . PRO A 1 80 ? 10.844 47.281 5.637 1 47.38 80 PRO A N 1
ATOM 608 C CA . PRO A 1 80 ? 12 47.812 6.379 1 47.38 80 PRO A CA 1
ATOM 609 C C . PRO A 1 80 ? 11.672 49.031 7.215 1 47.38 80 PRO A C 1
ATOM 611 O O . PRO A 1 80 ? 10.984 49.938 6.738 1 47.38 80 PRO A O 1
ATOM 614 N N . GLY A 1 81 ? 11.203 48.875 8.406 1 42.09 81 GLY A N 1
ATOM 615 C CA . GLY A 1 81 ? 11.062 50.062 9.242 1 42.09 81 GLY A CA 1
ATOM 616 C C . GLY A 1 81 ? 12.023 51.156 8.867 1 42.09 81 GLY A C 1
ATOM 617 O O . GLY A 1 81 ? 13.227 50.938 8.719 1 42.09 81 GLY A O 1
ATOM 618 N N . GLU A 1 82 ? 11.633 52.188 8.008 1 42.06 82 GLU A N 1
ATOM 619 C CA . GLU A 1 82 ? 12.336 53.438 7.762 1 42.06 82 GLU A CA 1
ATOM 620 C C . GLU A 1 82 ? 12.93 54 9.055 1 42.06 82 GLU A C 1
ATOM 622 O O . GLU A 1 82 ? 12.219 54.188 10.031 1 42.06 82 GLU A O 1
ATOM 627 N N . ASN A 1 83 ? 14.125 53.656 9.5 1 39.81 83 ASN A N 1
ATOM 628 C CA . ASN A 1 83 ? 14.875 54.438 10.469 1 39.81 83 ASN A CA 1
ATOM 629 C C . ASN A 1 83 ? 14.633 55.938 10.266 1 39.81 83 ASN A C 1
ATOM 631 O O . ASN A 1 83 ? 15.031 56.5 9.25 1 39.81 83 ASN A O 1
ATOM 635 N N . ILE A 1 84 ? 13.492 56.406 10.656 1 32.81 84 ILE A N 1
ATOM 636 C CA . ILE A 1 84 ? 13.5 57.844 10.844 1 32.81 84 ILE A CA 1
ATOM 637 C C . ILE A 1 84 ? 14.523 58.219 11.922 1 32.81 84 ILE A C 1
ATOM 639 O O . ILE A 1 84 ? 14.695 57.5 12.906 1 32.81 84 ILE A O 1
ATOM 643 N N . GLU B 1 1 ? 15.062 5.09 -1.151 1 57.5 1 GLU B N 1
ATOM 644 C CA . GLU B 1 1 ? 14.32 3.844 -1.289 1 57.5 1 GLU B CA 1
ATOM 645 C C . GLU B 1 1 ? 12.906 3.979 -0.722 1 57.5 1 GLU B C 1
ATOM 647 O O . GLU B 1 1 ? 12.68 4.742 0.218 1 57.5 1 GLU B O 1
ATOM 652 N N . LEU B 1 2 ? 11.977 3.473 -1.562 1 65.44 2 LEU B N 1
ATOM 653 C CA . LEU B 1 2 ? 10.578 3.67 -1.199 1 65.44 2 LEU B CA 1
ATOM 654 C C . LEU B 1 2 ? 10.328 3.246 0.244 1 65.44 2 LEU B C 1
ATOM 656 O O . LEU B 1 2 ? 9.594 3.92 0.975 1 65.44 2 LEU B O 1
ATOM 660 N N . ALA B 1 3 ? 11.094 2.236 0.744 1 75 3 ALA B N 1
ATOM 661 C CA . ALA B 1 3 ? 10.898 1.69 2.084 1 75 3 ALA B CA 1
ATOM 662 C C . ALA B 1 3 ? 11.516 2.604 3.143 1 75 3 ALA B C 1
ATOM 664 O O . ALA B 1 3 ? 11.156 2.527 4.32 1 75 3 ALA B O 1
ATOM 665 N N . SER B 1 4 ? 12.344 3.465 2.648 1 78.44 4 SER B N 1
ATOM 666 C CA . SER B 1 4 ? 13.031 4.332 3.602 1 78.44 4 SER B CA 1
ATOM 667 C C . SER B 1 4 ? 12.086 5.383 4.172 1 78.44 4 SER B C 1
ATOM 669 O O . SER B 1 4 ? 12.367 5.977 5.215 1 78.44 4 SER B O 1
ATOM 671 N N . SER B 1 5 ? 10.938 5.473 3.537 1 79.38 5 SER B N 1
ATOM 672 C CA . SER B 1 5 ? 10.016 6.516 3.986 1 79.38 5 SER B CA 1
ATOM 673 C C . SER B 1 5 ? 9.086 6 5.078 1 79.38 5 SER B C 1
ATOM 675 O O . SER B 1 5 ? 8.461 6.785 5.789 1 79.38 5 SER B O 1
ATOM 677 N N . ALA B 1 6 ? 9.094 4.691 5.25 1 88.75 6 ALA B N 1
ATOM 678 C CA . ALA B 1 6 ? 8.227 4.102 6.262 1 88.75 6 ALA B CA 1
ATOM 679 C C . ALA B 1 6 ? 8.977 3.891 7.574 1 88.75 6 ALA B C 1
ATOM 681 O O . ALA B 1 6 ? 10.094 3.383 7.582 1 88.75 6 ALA B O 1
ATOM 682 N N . GLY B 1 7 ? 8.438 4.418 8.664 1 89.38 7 GLY B N 1
ATOM 683 C CA . GLY B 1 7 ? 9.047 4.215 9.969 1 89.38 7 GLY B CA 1
ATOM 684 C C . GLY B 1 7 ? 9.133 2.756 10.367 1 89.38 7 GLY B C 1
ATOM 685 O O . GLY B 1 7 ? 8.5 1.898 9.75 1 89.38 7 GLY B O 1
ATOM 686 N N . GLU B 1 8 ? 9.891 2.461 11.414 1 91.31 8 GLU B N 1
ATOM 687 C CA . GLU B 1 8 ? 10.125 1.102 11.891 1 91.31 8 GLU B CA 1
ATOM 688 C C . GLU B 1 8 ? 8.812 0.429 12.297 1 91.31 8 GLU B C 1
ATOM 690 O O . GLU B 1 8 ? 8.617 -0.758 12.039 1 91.31 8 GLU B O 1
ATOM 695 N N . ASP B 1 9 ? 7.984 1.134 12.883 1 93.25 9 ASP B N 1
ATOM 696 C CA . ASP B 1 9 ? 6.715 0.583 13.344 1 93.25 9 ASP B CA 1
ATOM 697 C C . ASP B 1 9 ? 5.832 0.166 12.172 1 93.25 9 ASP B C 1
ATOM 699 O O . ASP B 1 9 ? 5.184 -0.88 12.211 1 93.25 9 ASP B O 1
ATOM 703 N N . VAL B 1 10 ? 5.824 0.981 11.164 1 95.5 10 VAL B N 1
ATOM 704 C CA . VAL B 1 10 ? 5 0.701 9.992 1 95.5 10 VAL B CA 1
ATOM 705 C C . VAL B 1 10 ? 5.543 -0.521 9.258 1 95.5 10 VAL B C 1
ATOM 707 O O . VAL B 1 10 ? 4.777 -1.397 8.852 1 95.5 10 VAL B O 1
ATOM 710 N N . VAL B 1 11 ? 6.875 -0.66 9.109 1 95.69 11 VAL B N 1
ATOM 711 C CA . VAL B 1 11 ? 7.512 -1.799 8.461 1 95.69 11 VAL B CA 1
ATOM 712 C C . VAL B 1 11 ? 7.188 -3.08 9.219 1 95.69 11 VAL B C 1
ATOM 714 O O . VAL B 1 11 ? 6.879 -4.109 8.617 1 95.69 11 VAL B O 1
ATOM 717 N N . PHE B 1 12 ? 7.234 -3.064 10.461 1 95.38 12 PHE B N 1
ATOM 718 C CA . PHE B 1 12 ? 6.867 -4.203 11.297 1 95.38 12 PHE B CA 1
ATOM 719 C C . PHE B 1 12 ? 5.418 -4.605 11.055 1 95.38 12 PHE B C 1
ATOM 721 O O . PHE B 1 12 ? 5.117 -5.793 10.914 1 95.38 12 PHE B O 1
ATOM 728 N N . ALA B 1 13 ? 4.523 -3.586 11.086 1 96.44 13 ALA B N 1
ATOM 729 C CA . ALA B 1 13 ? 3.102 -3.842 10.875 1 96.44 13 ALA B CA 1
ATOM 730 C C . ALA B 1 13 ? 2.859 -4.48 9.508 1 96.44 13 ALA B C 1
ATOM 732 O O . ALA B 1 13 ? 2.043 -5.395 9.383 1 96.44 13 ALA B O 1
ATOM 733 N N . MET B 1 14 ? 3.576 -3.992 8.5 1 97.44 14 MET B N 1
ATOM 734 C CA . MET B 1 14 ? 3.445 -4.551 7.16 1 97.44 14 MET B CA 1
ATOM 735 C C . MET B 1 14 ? 3.904 -6.004 7.129 1 97.44 14 MET B C 1
ATOM 737 O O . MET B 1 14 ? 3.213 -6.863 6.582 1 97.44 14 MET B O 1
ATOM 741 N N . ASN B 1 15 ? 4.992 -6.273 7.781 1 96.38 15 ASN B N 1
ATOM 742 C CA . ASN B 1 15 ? 5.531 -7.633 7.816 1 96.38 15 ASN B CA 1
ATOM 743 C C . ASN B 1 15 ? 4.625 -8.57 8.609 1 96.38 15 ASN B C 1
ATOM 745 O O . ASN B 1 15 ? 4.426 -9.727 8.219 1 96.38 15 ASN B O 1
ATOM 749 N N . ALA B 1 16 ? 4.121 -8.109 9.688 1 96.5 16 ALA B N 1
ATOM 750 C CA . ALA B 1 16 ? 3.186 -8.906 10.477 1 96.5 16 ALA B CA 1
ATOM 751 C C . ALA B 1 16 ? 1.93 -9.234 9.672 1 96.5 16 ALA B C 1
ATOM 753 O O . ALA B 1 16 ? 1.433 -10.359 9.719 1 96.5 16 ALA B O 1
ATOM 754 N N . PHE B 1 17 ? 1.43 -8.289 8.961 1 95.06 17 PHE B N 1
ATOM 755 C CA . PHE B 1 17 ? 0.258 -8.492 8.117 1 95.06 17 PHE B CA 1
ATOM 756 C C . PHE B 1 17 ? 0.534 -9.547 7.059 1 95.06 17 PHE B C 1
ATOM 758 O O . PHE B 1 17 ? -0.277 -10.453 6.848 1 95.06 17 PHE B O 1
ATOM 765 N N . ILE B 1 18 ? 1.645 -9.461 6.344 1 94.38 18 ILE B N 1
ATOM 766 C CA . ILE B 1 18 ? 2.025 -10.383 5.281 1 94.38 18 ILE B CA 1
ATOM 767 C C . ILE B 1 18 ? 2.16 -11.789 5.844 1 94.38 18 ILE B C 1
ATOM 769 O O . ILE B 1 18 ? 1.684 -12.758 5.242 1 94.38 18 ILE B O 1
ATOM 773 N N . LYS B 1 19 ? 2.797 -11.883 6.996 1 92.88 19 LYS B N 1
ATOM 774 C CA . LYS B 1 19 ? 2.967 -13.18 7.652 1 92.88 19 LYS B CA 1
ATOM 775 C C . LYS B 1 19 ? 1.618 -13.812 7.969 1 92.88 19 LYS B C 1
ATOM 777 O O . LYS B 1 19 ? 1.428 -15.016 7.754 1 92.88 19 LYS B O 1
ATOM 782 N N . ARG B 1 20 ? 0.72 -13.047 8.516 1 92.38 20 ARG B N 1
ATOM 783 C CA . ARG B 1 20 ? -0.616 -13.539 8.828 1 92.38 20 ARG B CA 1
ATOM 784 C C . ARG B 1 20 ? -1.346 -13.984 7.562 1 92.38 20 ARG B C 1
ATOM 786 O O . ARG B 1 20 ? -2.004 -15.023 7.551 1 92.38 20 ARG B O 1
ATOM 793 N N . LEU B 1 21 ? -1.28 -13.18 6.488 1 88.94 21 LEU B N 1
ATOM 794 C CA . LEU B 1 21 ? -1.936 -13.5 5.227 1 88.94 21 LEU B CA 1
ATOM 795 C C . LEU B 1 21 ? -1.397 -14.812 4.656 1 88.94 21 LEU B C 1
ATOM 797 O O . LEU B 1 21 ? -2.166 -15.641 4.164 1 88.94 21 LEU B O 1
ATOM 801 N N . LEU B 1 22 ? -0.101 -15.086 4.723 1 86.94 22 LEU B N 1
ATOM 802 C CA . LEU B 1 22 ? 0.535 -16.266 4.141 1 86.94 22 LEU B CA 1
ATOM 803 C C . LEU B 1 22 ? 0.371 -17.469 5.051 1 86.94 22 LEU B C 1
ATOM 805 O O . LEU B 1 22 ? 0.414 -18.609 4.586 1 86.94 22 LEU B O 1
ATOM 809 N N . ALA B 1 23 ? 0.289 -17.266 6.34 1 84.5 23 ALA B N 1
ATOM 810 C CA . ALA B 1 23 ? 0.117 -18.344 7.305 1 84.5 23 ALA B CA 1
ATOM 811 C C . ALA B 1 23 ? -1.241 -19.016 7.137 1 84.5 23 ALA B C 1
ATOM 813 O O . ALA B 1 23 ? -1.384 -20.219 7.406 1 84.5 23 ALA B O 1
ATOM 814 N N . VAL B 1 24 ? -2.223 -18.328 6.809 1 81.38 24 VAL B N 1
ATOM 815 C CA . VAL B 1 24 ? -3.566 -18.875 6.672 1 81.38 24 VAL B CA 1
ATOM 816 C C . VAL B 1 24 ? -3.648 -19.734 5.414 1 81.38 24 VAL B C 1
ATOM 818 O O . VAL B 1 24 ? -4.504 -20.625 5.316 1 81.38 24 VAL B O 1
ATOM 821 N N . SER B 1 25 ? -2.674 -19.531 4.637 1 73.56 25 SER B N 1
ATOM 822 C CA . SER B 1 25 ? -2.748 -20.297 3.398 1 73.56 25 SER B CA 1
ATOM 823 C C . SER B 1 25 ? -1.837 -21.516 3.453 1 73.56 25 SER B C 1
ATOM 825 O O . SER B 1 25 ? -0.757 -21.469 4.047 1 73.56 25 SER B O 1
ATOM 827 N N . ASP B 1 26 ? -2.332 -22.703 3.379 1 69.75 26 ASP B N 1
ATOM 828 C CA . ASP B 1 26 ? -1.461 -23.859 3.16 1 69.75 26 ASP B CA 1
ATOM 829 C C . ASP B 1 26 ? -0.526 -23.625 1.977 1 69.75 26 ASP B C 1
ATOM 831 O O . ASP B 1 26 ? -0.963 -23.172 0.911 1 69.75 26 ASP B O 1
ATOM 835 N N . PRO B 1 27 ? 0.889 -23.625 2.279 1 65.44 27 PRO B N 1
ATOM 836 C CA . PRO B 1 27 ? 1.826 -23.391 1.179 1 65.44 27 PRO B CA 1
ATOM 837 C C . PRO B 1 27 ? 1.396 -24.078 -0.117 1 65.44 27 PRO B C 1
ATOM 839 O O . PRO B 1 27 ? 1.562 -23.5 -1.202 1 65.44 27 PRO B O 1
ATOM 842 N N . ALA B 1 28 ? 0.934 -25.297 0.003 1 67.44 28 ALA B N 1
ATOM 843 C CA . ALA B 1 28 ? 0.49 -26.047 -1.179 1 67.44 28 ALA B CA 1
ATOM 844 C C . ALA B 1 28 ? -0.723 -25.375 -1.818 1 67.44 28 ALA B C 1
ATOM 846 O O . ALA B 1 28 ? -0.826 -25.297 -3.045 1 67.44 28 ALA B O 1
ATOM 847 N N . GLN B 1 29 ? -1.533 -24.891 -1.021 1 72.88 29 GLN B N 1
ATOM 848 C CA . GLN B 1 29 ? -2.75 -24.234 -1.508 1 72.88 29 GLN B CA 1
ATOM 849 C C . GLN B 1 29 ? -2.441 -22.891 -2.133 1 72.88 29 GLN B C 1
ATOM 851 O O . GLN B 1 29 ? -3.049 -22.5 -3.137 1 72.88 29 GLN B O 1
ATOM 856 N N . MET B 1 30 ? -1.455 -22.234 -1.559 1 73.31 30 MET B N 1
ATOM 857 C CA . MET B 1 30 ? -1.09 -20.922 -2.08 1 73.31 30 MET B CA 1
ATOM 858 C C . MET B 1 30 ? -0.504 -21.031 -3.482 1 73.31 30 MET B C 1
ATOM 860 O O . MET B 1 30 ? -0.838 -20.234 -4.367 1 73.31 30 MET B O 1
ATOM 864 N N . LYS B 1 31 ? 0.205 -22.062 -3.676 1 70.25 31 LYS B N 1
ATOM 865 C CA . LYS B 1 31 ? 0.814 -22.297 -4.98 1 70.25 31 LYS B CA 1
ATOM 866 C C . LYS B 1 31 ? -0.244 -22.641 -6.027 1 70.25 31 LYS B C 1
ATOM 868 O O . LYS B 1 31 ? -0.192 -22.156 -7.156 1 70.25 31 LYS B O 1
ATOM 873 N N . THR B 1 32 ? -1.135 -23.516 -5.68 1 74.62 32 THR B N 1
ATOM 874 C CA . THR B 1 32 ? -2.211 -23.891 -6.594 1 74.62 32 THR B CA 1
ATOM 875 C C . THR B 1 32 ? -3.111 -22.688 -6.887 1 74.62 32 THR B C 1
ATOM 877 O O . THR B 1 32 ? -3.5 -22.469 -8.031 1 74.62 32 THR B O 1
ATOM 880 N N . THR B 1 33 ? -3.363 -21.938 -5.902 1 73.06 33 THR B N 1
ATOM 881 C CA . THR B 1 33 ? -4.238 -20.781 -6.047 1 73.06 33 THR B CA 1
ATOM 882 C C . THR B 1 33 ? -3.592 -19.719 -6.938 1 73.06 33 THR B C 1
ATOM 884 O O . THR B 1 33 ? -4.242 -19.172 -7.824 1 73.06 33 THR B O 1
ATOM 887 N N . VAL B 1 34 ? -2.346 -19.578 -6.742 1 71.06 34 VAL B N 1
ATOM 888 C CA . VAL B 1 34 ? -1.648 -18.547 -7.504 1 71.06 34 VAL B CA 1
ATOM 889 C C . VAL B 1 34 ? -1.561 -18.969 -8.969 1 71.06 34 VAL B C 1
ATOM 891 O O . VAL B 1 34 ? -1.691 -18.125 -9.867 1 71.06 34 VAL B O 1
ATOM 894 N N . SER B 1 35 ? -1.383 -20.266 -9.195 1 74.31 35 SER B N 1
ATOM 895 C CA . SER B 1 35 ? -1.306 -20.781 -10.555 1 74.31 35 SER B CA 1
ATOM 896 C C . SER B 1 35 ? -2.65 -20.656 -11.266 1 74.31 35 SER B C 1
ATOM 898 O O . SER B 1 35 ? -2.705 -20.578 -12.492 1 74.31 35 SER B O 1
ATOM 900 N N . GLU B 1 36 ? -3.604 -20.688 -10.461 1 77.88 36 GLU B N 1
ATOM 901 C CA . GLU B 1 36 ? -4.941 -20.656 -11.039 1 77.88 36 GLU B CA 1
ATOM 902 C C . GLU B 1 36 ? -5.512 -19.25 -11.055 1 77.88 36 GLU B C 1
ATOM 904 O O . GLU B 1 36 ? -6.559 -19 -11.656 1 77.88 36 GLU B O 1
ATOM 909 N N . THR B 1 37 ? -4.805 -18.422 -10.469 1 80.06 37 THR B N 1
ATOM 910 C CA . THR B 1 37 ? -5.285 -17.047 -10.344 1 80.06 37 THR B CA 1
ATOM 911 C C . THR B 1 37 ? -5.18 -16.312 -11.672 1 80.06 37 THR B C 1
ATOM 913 O O . THR B 1 37 ? -4.129 -16.328 -12.32 1 80.06 37 THR B O 1
ATOM 916 N N . SER B 1 38 ? -6.285 -15.852 -12.141 1 82.31 38 SER B N 1
ATOM 917 C CA . SER B 1 38 ? -6.309 -15.086 -13.375 1 82.31 38 SER B CA 1
ATOM 918 C C . SER B 1 38 ? -5.648 -13.719 -13.203 1 82.31 38 SER B C 1
ATOM 920 O O . SER B 1 38 ? -5.375 -13.297 -12.07 1 82.31 38 SER B O 1
ATOM 922 N N . ALA B 1 39 ? -5.418 -13.055 -14.297 1 81.31 39 ALA B N 1
ATOM 923 C CA . ALA B 1 39 ? -4.809 -11.727 -14.297 1 81.31 39 ALA B CA 1
ATOM 924 C C . ALA B 1 39 ? -5.668 -10.734 -13.523 1 81.31 39 ALA B C 1
ATOM 926 O O . ALA B 1 39 ? -5.145 -9.898 -12.781 1 81.31 39 ALA B O 1
ATOM 927 N N . ASN B 1 40 ? -6.949 -10.875 -13.594 1 87.5 40 ASN B N 1
ATOM 928 C CA . ASN B 1 40 ? -7.863 -9.969 -12.914 1 87.5 40 ASN B CA 1
ATOM 929 C C . ASN B 1 40 ? -7.836 -10.172 -11.406 1 87.5 40 ASN B C 1
ATOM 931 O O . ASN B 1 40 ? -7.918 -9.211 -10.641 1 87.5 40 ASN B O 1
ATOM 935 N N . GLN B 1 41 ? -7.723 -11.383 -11.031 1 86.44 41 GLN B N 1
ATOM 936 C CA . GLN B 1 41 ? -7.648 -11.695 -9.609 1 86.44 41 GLN B CA 1
ATOM 937 C C . GLN B 1 41 ? -6.332 -11.219 -9.008 1 86.44 41 GLN B C 1
ATOM 939 O O . GLN B 1 41 ? -6.305 -10.711 -7.883 1 86.44 41 GLN B O 1
ATOM 944 N N . LEU B 1 42 ? -5.289 -11.359 -9.789 1 86.38 42 LEU B N 1
ATOM 945 C CA . LEU B 1 42 ? -3.98 -10.906 -9.336 1 86.38 42 LEU B CA 1
ATOM 946 C C . LEU B 1 42 ? -3.951 -9.383 -9.211 1 86.38 42 LEU B C 1
ATOM 948 O O . LEU B 1 42 ? -3.406 -8.852 -8.242 1 86.38 42 LEU B O 1
ATOM 952 N N . ALA B 1 43 ? -4.582 -8.766 -10.133 1 90.31 43 ALA B N 1
ATOM 953 C CA . ALA B 1 43 ? -4.688 -7.309 -10.094 1 90.31 43 ALA B CA 1
ATOM 954 C C . ALA B 1 43 ? -5.434 -6.844 -8.844 1 90.31 43 ALA B C 1
ATOM 956 O O . ALA B 1 43 ? -5.027 -5.883 -8.195 1 90.31 43 ALA B O 1
ATOM 957 N N . ASN B 1 44 ? -6.414 -7.5 -8.523 1 92.88 44 ASN B N 1
ATOM 958 C CA . ASN B 1 44 ? -7.215 -7.16 -7.352 1 92.88 44 ASN B CA 1
ATOM 959 C C . ASN B 1 44 ? -6.418 -7.336 -6.062 1 92.88 44 ASN B C 1
ATOM 961 O O . ASN B 1 44 ? -6.539 -6.535 -5.137 1 92.88 44 ASN B O 1
ATOM 965 N N . LEU B 1 45 ? -5.68 -8.414 -6 1 90.06 45 LEU B N 1
ATOM 966 C CA . LEU B 1 45 ? -4.84 -8.656 -4.832 1 90.06 45 LEU B CA 1
ATOM 967 C C . LEU B 1 45 ? -3.807 -7.551 -4.664 1 90.06 45 LEU B C 1
ATOM 969 O O . LEU B 1 45 ? -3.609 -7.039 -3.559 1 90.06 45 LEU B O 1
ATOM 973 N N . MET B 1 46 ? -3.201 -7.234 -5.762 1 93.81 46 MET B N 1
ATOM 974 C CA . MET B 1 46 ? -2.191 -6.18 -5.73 1 93.81 46 MET B CA 1
ATOM 975 C C . MET B 1 46 ? -2.807 -4.852 -5.297 1 93.81 46 MET B C 1
ATOM 977 O O . MET B 1 46 ? -2.221 -4.129 -4.492 1 93.81 46 MET B O 1
ATOM 981 N N . PHE B 1 47 ? -3.982 -4.574 -5.828 1 95.88 47 PHE B N 1
ATOM 982 C CA . PHE B 1 47 ? -4.695 -3.359 -5.449 1 95.88 47 PHE B CA 1
ATOM 983 C C . PHE B 1 47 ? -4.953 -3.328 -3.949 1 95.88 47 PHE B C 1
ATOM 985 O O . PHE B 1 47 ? -4.723 -2.309 -3.295 1 95.88 47 PHE B O 1
ATOM 992 N N . TRP B 1 48 ? -5.371 -4.414 -3.406 1 94.44 48 TRP B N 1
ATOM 993 C CA . TRP B 1 48 ? -5.684 -4.523 -1.985 1 94.44 48 TRP B CA 1
ATOM 994 C C . TRP B 1 48 ? -4.438 -4.297 -1.135 1 94.44 48 TRP B C 1
ATOM 996 O O . TRP B 1 48 ? -4.492 -3.613 -0.11 1 94.44 48 TRP B O 1
ATOM 1006 N N . LEU B 1 49 ? -3.369 -4.887 -1.564 1 96.31 49 LEU B N 1
ATOM 1007 C CA . LEU B 1 49 ? -2.131 -4.727 -0.81 1 96.31 49 LEU B CA 1
ATOM 1008 C C . LEU B 1 49 ? -1.681 -3.27 -0.812 1 96.31 49 LEU B C 1
ATOM 1010 O O . LEU B 1 49 ? -1.27 -2.74 0.225 1 96.31 49 LEU B O 1
ATOM 1014 N N . MET B 1 50 ? -1.795 -2.615 -2.023 1 97.31 50 MET B N 1
ATOM 1015 C CA . MET B 1 50 ? -1.444 -1.201 -2.105 1 97.31 50 MET B CA 1
ATOM 1016 C C . MET B 1 50 ? -2.355 -0.362 -1.215 1 97.31 50 MET B C 1
ATOM 1018 O O . MET B 1 50 ? -1.895 0.568 -0.55 1 97.31 50 MET B O 1
ATOM 1022 N N . ILE B 1 51 ? -3.602 -0.678 -1.101 1 97.5 51 ILE B N 1
A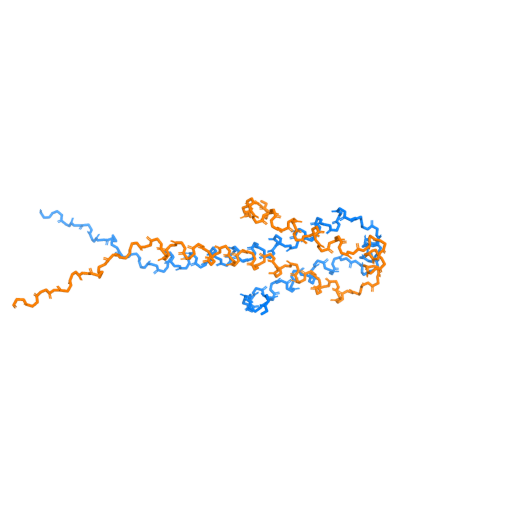TOM 1023 C CA . ILE B 1 51 ? -4.574 0.056 -0.299 1 97.5 51 ILE B CA 1
ATOM 1024 C C . ILE B 1 51 ? -4.25 -0.111 1.185 1 97.5 51 ILE B C 1
ATOM 1026 O O . ILE B 1 51 ? -4.402 0.829 1.969 1 97.5 51 ILE B O 1
ATOM 1030 N N . VAL B 1 52 ? -3.801 -1.245 1.573 1 96.75 52 VAL B N 1
ATOM 1031 C CA . VAL B 1 52 ? -3.426 -1.485 2.963 1 96.75 52 VAL B CA 1
ATOM 1032 C C . VAL B 1 52 ? -2.248 -0.591 3.344 1 96.75 52 VAL B C 1
ATOM 1034 O O . VAL B 1 52 ? -2.264 0.051 4.395 1 96.75 52 VAL B O 1
ATOM 1037 N N . GLY B 1 53 ? -1.217 -0.549 2.441 1 97.31 53 GLY B N 1
ATOM 1038 C CA . GLY B 1 53 ? -0.107 0.359 2.686 1 97.31 53 GLY B CA 1
ATOM 1039 C C . GLY B 1 53 ? -0.536 1.81 2.795 1 97.31 53 GLY B C 1
ATOM 1040 O O . GLY B 1 53 ? -0.127 2.516 3.719 1 97.31 53 GLY B O 1
ATOM 1041 N N . TYR B 1 54 ? -1.402 2.182 1.914 1 97 54 TYR B N 1
ATOM 1042 C CA . TYR B 1 54 ? -1.95 3.533 1.897 1 97 54 TYR B CA 1
ATOM 1043 C C . TYR B 1 54 ? -2.656 3.852 3.209 1 97 54 TYR B C 1
ATOM 1045 O O . TYR B 1 54 ? -2.473 4.934 3.773 1 97 54 TYR B O 1
ATOM 1053 N N . SER B 1 55 ? -3.418 2.949 3.709 1 95.56 55 SER B N 1
ATOM 1054 C CA . SER B 1 55 ? -4.184 3.115 4.938 1 95.56 55 SER B CA 1
ATOM 1055 C C . SER B 1 55 ? -3.27 3.223 6.152 1 95.56 55 SER B C 1
ATOM 1057 O O . SER B 1 55 ? -3.594 3.912 7.121 1 95.56 55 SER B O 1
ATOM 1059 N N . MET B 1 56 ? -2.191 2.51 6.109 1 95.25 56 MET B N 1
ATOM 1060 C CA . MET B 1 56 ? -1.241 2.572 7.215 1 95.25 56 MET B CA 1
ATOM 1061 C C . MET B 1 56 ? -0.651 3.973 7.348 1 95.25 56 MET B C 1
ATOM 1063 O O . MET B 1 56 ? -0.497 4.484 8.453 1 95.25 56 MET B O 1
ATOM 1067 N N . ARG B 1 57 ? -0.362 4.551 6.172 1 94.44 57 ARG B N 1
ATOM 1068 C CA . ARG B 1 57 ? 0.127 5.926 6.207 1 94.44 57 ARG B CA 1
ATOM 1069 C C . ARG B 1 57 ? -0.96 6.879 6.688 1 94.44 57 ARG B C 1
ATOM 1071 O O . ARG B 1 57 ? -0.679 7.836 7.41 1 94.44 57 ARG B O 1
ATOM 1078 N N . ASN B 1 58 ? -2.193 6.578 6.242 1 92.81 58 ASN B N 1
ATOM 1079 C CA . ASN B 1 58 ? -3.34 7.383 6.656 1 92.81 58 ASN B CA 1
ATOM 1080 C C . ASN B 1 58 ? -3.553 7.324 8.164 1 92.81 58 ASN B C 1
ATOM 1082 O O . ASN B 1 58 ? -3.867 8.336 8.789 1 92.81 58 ASN B O 1
ATOM 1086 N N . ILE B 1 59 ? -3.406 6.184 8.734 1 92.75 59 ILE B N 1
ATOM 1087 C CA . ILE B 1 59 ? -3.539 5.996 10.18 1 92.75 59 ILE B CA 1
ATOM 1088 C C . ILE B 1 59 ? -2.467 6.805 10.906 1 92.75 59 ILE B C 1
ATOM 1090 O O . ILE B 1 59 ? -2.752 7.465 11.906 1 92.75 59 ILE B O 1
ATOM 1094 N N . GLU B 1 60 ? -1.228 6.812 10.383 1 91.5 60 GLU B N 1
ATOM 1095 C CA . GLU B 1 60 ? -0.15 7.605 10.961 1 91.5 60 GLU B CA 1
ATOM 1096 C C . GLU B 1 60 ? -0.489 9.094 10.945 1 91.5 60 GLU B C 1
ATOM 1098 O O . GLU B 1 60 ? -0.27 9.797 11.93 1 91.5 60 GLU B O 1
ATOM 1103 N N . VAL B 1 61 ? -1.002 9.562 9.852 1 89.88 61 VAL B N 1
ATOM 1104 C CA . VAL B 1 61 ? -1.357 10.969 9.68 1 89.88 61 VAL B CA 1
ATOM 1105 C C . VAL B 1 61 ? -2.453 11.352 10.664 1 89.88 61 VAL B C 1
ATOM 1107 O O . VAL B 1 61 ? -2.396 12.422 11.281 1 89.88 61 VAL B O 1
ATOM 1110 N N . ARG B 1 62 ? -3.402 10.391 10.781 1 89.62 62 ARG B N 1
ATOM 1111 C CA . ARG B 1 62 ? -4.496 10.656 11.703 1 89.62 62 ARG B CA 1
ATOM 1112 C C . ARG B 1 62 ? -3.994 10.703 13.148 1 89.62 62 ARG B C 1
ATOM 1114 O O . ARG B 1 62 ? -4.441 11.539 13.938 1 89.62 62 ARG B O 1
ATOM 1121 N N . PHE B 1 63 ? -3.098 9.875 13.5 1 87.25 63 PHE B N 1
ATOM 1122 C CA . PHE B 1 63 ? -2.52 9.867 14.836 1 87.25 63 PHE B CA 1
ATOM 1123 C C . PHE B 1 63 ? -1.724 11.141 15.086 1 87.25 63 PHE B C 1
ATOM 1125 O O . PHE B 1 63 ? -1.765 11.703 16.188 1 87.25 63 PHE B O 1
ATOM 1132 N N . ASP B 1 64 ? -0.973 11.586 14.141 1 85 64 ASP B N 1
ATOM 1133 C CA . ASP B 1 64 ? -0.214 12.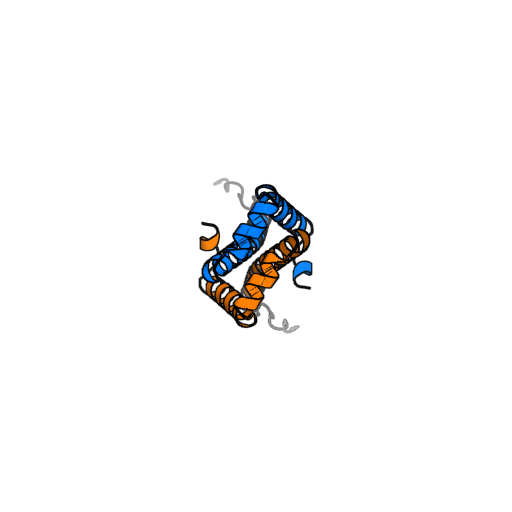828 14.258 1 85 64 ASP B CA 1
ATOM 1134 C C . ASP B 1 64 ? -1.144 14.023 14.453 1 85 64 ASP B C 1
ATOM 1136 O O . ASP B 1 64 ? -0.86 14.914 15.258 1 85 64 ASP B O 1
ATOM 1140 N N . MET B 1 65 ? -2.188 14 13.75 1 85 65 MET B N 1
ATOM 1141 C CA . MET B 1 65 ? -3.166 15.07 13.898 1 85 65 MET B CA 1
ATOM 1142 C C . MET B 1 65 ? -3.773 15.07 15.297 1 85 65 MET B C 1
ATOM 1144 O O . MET B 1 65 ? -3.947 16.125 15.906 1 85 65 MET B O 1
ATOM 1148 N N . GLU B 1 66 ? -4 13.938 15.836 1 83.5 66 GLU B N 1
ATOM 1149 C CA . GLU B 1 66 ? -4.559 13.805 17.188 1 83.5 66 GLU B CA 1
ATOM 1150 C C . GLU B 1 66 ? -3.561 14.273 18.234 1 83.5 66 GLU B C 1
ATOM 1152 O O . GLU B 1 66 ? -3.941 14.914 19.219 1 83.5 66 GLU B O 1
ATOM 1157 N N . ARG B 1 67 ? -2.383 14.047 18.031 1 83.5 67 ARG B N 1
ATOM 1158 C CA . ARG B 1 67 ? -1.339 14.453 18.969 1 83.5 67 ARG B CA 1
ATOM 1159 C C . ARG B 1 67 ? -1.144 15.961 18.953 1 83.5 67 ARG B C 1
ATOM 1161 O O . ARG B 1 67 ? -0.982 16.594 20 1 83.5 67 ARG B O 1
ATOM 1168 N N . VAL B 1 68 ? -1.202 16.594 17.797 1 77.56 68 VAL B N 1
ATOM 1169 C CA . VAL B 1 68 ? -1.026 18.031 17.641 1 77.56 68 VAL B CA 1
ATOM 1170 C C . VAL B 1 68 ? -2.258 18.766 18.156 1 77.56 68 VAL B C 1
ATOM 1172 O O . VAL B 1 68 ? -2.139 19.766 18.859 1 77.56 68 VAL B O 1
ATOM 1175 N N . LEU B 1 69 ? -3.311 18.156 17.922 1 77.12 69 LEU B N 1
ATOM 1176 C CA . LEU B 1 69 ? -4.551 18.781 18.359 1 77.12 69 LEU B CA 1
ATOM 1177 C C . LEU B 1 69 ? -4.824 18.453 19.828 1 77.12 69 LEU B C 1
ATOM 1179 O O . LEU B 1 69 ? -5.441 19.25 20.547 1 77.12 69 LEU B O 1
ATOM 1183 N N . GLY B 1 70 ? -4.555 17.312 20.219 1 67.06 70 GLY B N 1
ATOM 1184 C CA . GLY B 1 70 ? -4.703 16.969 21.625 1 67.06 70 GLY B CA 1
ATOM 1185 C C . GLY B 1 70 ? -3.65 17.609 22.516 1 67.06 70 GLY B C 1
ATOM 1186 O O . GLY B 1 70 ? -3.908 17.891 23.688 1 67.06 70 GLY B O 1
ATOM 1187 N N . ALA B 1 71 ? -2.338 17.812 22.125 1 60.47 71 ALA B N 1
ATOM 1188 C CA . ALA B 1 71 ? -1.294 18.516 22.859 1 60.47 71 ALA B CA 1
ATOM 1189 C C . ALA B 1 71 ? -1.551 20.031 22.875 1 60.47 71 ALA B C 1
ATOM 1191 O O . ALA B 1 71 ? -0.828 20.781 23.531 1 60.47 71 ALA B O 1
ATOM 1192 N N . ALA B 1 72 ? -2.207 20.625 22.016 1 53.44 72 ALA B N 1
ATOM 1193 C CA . ALA B 1 72 ? -2.533 22.031 22.203 1 53.44 72 ALA B CA 1
ATOM 1194 C C . ALA B 1 72 ? -3.062 22.297 23.609 1 53.44 72 ALA B C 1
ATOM 1196 O O . ALA B 1 72 ? -3.992 21.625 24.062 1 53.44 72 ALA B O 1
ATOM 1197 N N . PRO B 1 73 ? -2.297 22.734 24.469 1 49.97 73 PRO B N 1
ATOM 1198 C CA . PRO B 1 73 ? -2.852 23.141 25.766 1 49.97 73 PRO B CA 1
ATOM 1199 C C . PRO B 1 73 ? -4.285 23.656 25.656 1 49.97 73 PRO B C 1
ATOM 1201 O O . PRO B 1 73 ? -4.672 24.203 24.609 1 49.97 73 PRO B O 1
ATOM 1204 N N . LYS B 1 74 ? -5.32 23.156 26.344 1 47.81 74 LYS B N 1
ATOM 1205 C CA . LYS B 1 74 ? -6.492 23.969 26.656 1 47.81 74 LYS B CA 1
ATOM 1206 C C . LYS B 1 74 ? -6.125 25.453 26.75 1 47.81 74 LYS B C 1
ATOM 1208 O O . LYS B 1 74 ? -5.738 25.922 27.828 1 47.81 74 LYS B O 1
ATOM 1213 N N . ILE B 1 75 ? -5.402 26.062 26.141 1 42.31 75 ILE B N 1
ATOM 1214 C CA . ILE B 1 75 ? -5.184 27.484 26.328 1 42.31 75 ILE B CA 1
ATOM 1215 C C . ILE B 1 75 ? -6.441 28.141 26.906 1 42.31 75 ILE B C 1
ATOM 1217 O O . ILE B 1 75 ? -6.395 28.766 27.969 1 42.31 75 ILE B O 1
ATOM 1221 N N . GLY B 1 76 ? -7.145 29.453 26.25 1 38.78 76 GLY B N 1
ATOM 1222 C CA . GLY B 1 76 ? -7.836 30.594 26.812 1 38.78 76 GLY B CA 1
ATOM 1223 C C . GLY B 1 76 ? -9.211 30.25 27.359 1 38.78 76 GLY B C 1
ATOM 1224 O O . GLY B 1 76 ? -10.203 30.328 26.641 1 38.78 76 GLY B O 1
ATOM 1225 N N . GLU B 1 77 ? -9.477 29.016 27.766 1 46.09 77 GLU B N 1
ATOM 1226 C CA . GLU B 1 77 ? -10.57 29.328 28.672 1 46.09 77 GLU B CA 1
ATOM 1227 C C . GLU B 1 77 ? -10.25 30.562 29.5 1 46.09 77 GLU B C 1
ATOM 1229 O O . GLU B 1 77 ? -9.375 30.531 30.375 1 46.09 77 GLU B O 1
ATOM 1234 N N . LEU B 1 78 ? -9.898 31.766 28.828 1 46.09 78 LEU B N 1
ATOM 1235 C CA . LEU B 1 78 ? -9.875 33.031 29.562 1 46.09 78 LEU B CA 1
ATOM 1236 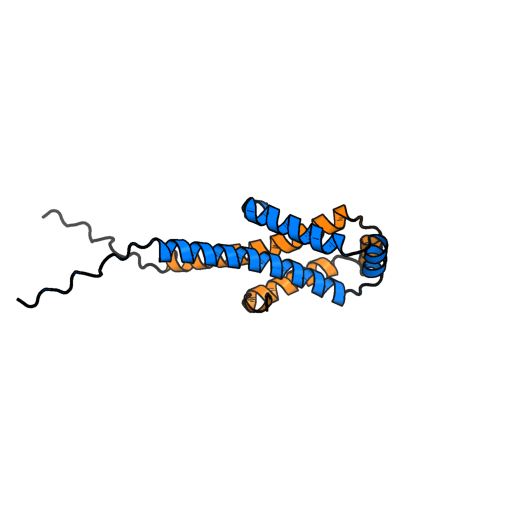C C . LEU B 1 78 ? -10.844 33 30.734 1 46.09 78 LEU B C 1
ATOM 1238 O O . LE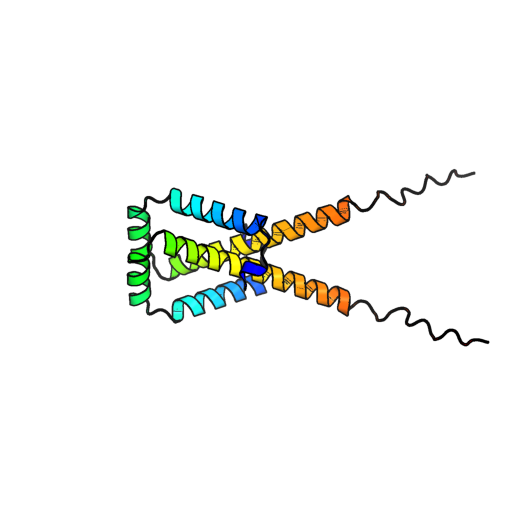U B 1 78 ? -11.898 32.375 30.672 1 46.09 78 LEU B O 1
ATOM 1242 N N . PRO B 1 79 ? -10.414 33.125 31.922 1 49 79 PRO B N 1
ATOM 1243 C CA . PRO B 1 79 ? -11.32 33.188 33.094 1 49 79 PRO B CA 1
ATOM 1244 C C . PRO B 1 79 ? -12.633 33.906 32.75 1 49 79 PRO B C 1
ATOM 1246 O O . PRO B 1 79 ? -12.68 34.75 31.859 1 49 79 PRO B O 1
ATOM 1249 N N . PRO B 1 80 ? -13.766 33.406 32.938 1 46.81 80 PRO B N 1
ATOM 1250 C CA . PRO B 1 80 ? -14.977 34.219 32.781 1 46.81 80 PRO B CA 1
ATOM 1251 C C . PRO B 1 80 ? -14.766 35.688 33.188 1 46.81 80 PRO B C 1
ATOM 1253 O O . PRO B 1 80 ? -14.141 35.969 34.219 1 46.81 80 PRO B O 1
ATOM 1256 N N . GLY B 1 81 ? -14.336 36.5 32.312 1 41.12 81 GLY B N 1
ATOM 1257 C CA . GLY B 1 81 ? -14.305 37.906 32.656 1 41.12 81 GLY B CA 1
ATOM 1258 C C . GLY B 1 81 ? -15.32 38.281 33.719 1 41.12 81 GLY B C 1
ATOM 1259 O O . GLY B 1 81 ? -16.5 37.938 33.625 1 41.12 81 GLY B O 1
ATOM 1260 N N . GLU B 1 82 ? -14.961 38.25 35.062 1 41.53 82 GLU B N 1
ATOM 1261 C CA . GLU B 1 82 ? -15.742 38.812 36.156 1 41.53 82 GLU B CA 1
ATOM 1262 C C . GLU B 1 82 ? -16.391 40.125 35.719 1 41.53 82 GLU B C 1
ATOM 1264 O O . GLU B 1 82 ? -15.711 41.062 35.312 1 41.53 82 GLU B O 1
ATOM 1269 N N . ASN B 1 83 ? -17.578 40.188 35.125 1 38.5 83 ASN B N 1
ATOM 1270 C CA . ASN B 1 83 ? -18.391 41.406 35.094 1 38.5 83 ASN B CA 1
ATOM 1271 C C . ASN B 1 83 ? -18.266 42.188 36.406 1 38.5 83 ASN B C 1
ATOM 1273 O O . ASN B 1 83 ? -18.672 41.719 37.469 1 38.5 83 ASN B O 1
ATOM 1277 N N . ILE B 1 84 ? -17.172 42.875 36.531 1 32.03 84 ILE B N 1
ATOM 1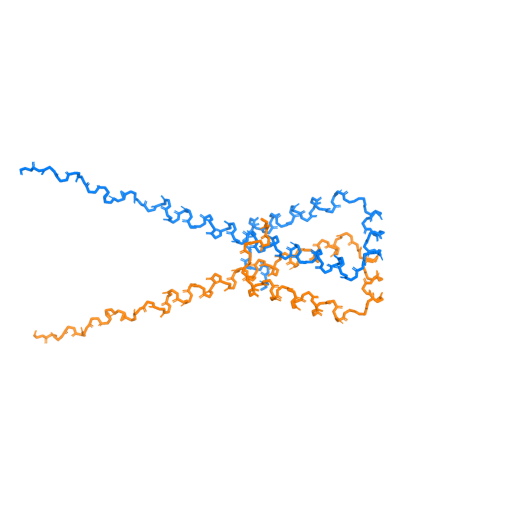278 C CA . ILE B 1 84 ? -17.297 43.938 37.531 1 32.03 84 ILE B CA 1
ATOM 1279 C C . ILE B 1 84 ? -18.375 44.938 37.094 1 32.03 84 ILE B C 1
ATOM 1281 O O . ILE B 1 84 ? -18.5 45.219 35.906 1 32.03 84 ILE B O 1
#